Protein AF-A0A068YFU0-F1 (afdb_monomer_lite)

Structure (mmCIF, N/CA/C/O backbone):
data_AF-A0A068YFU0-F1
#
_entry.id   AF-A0A068YFU0-F1
#
loop_
_atom_site.group_PDB
_atom_site.id
_atom_site.type_symbol
_atom_site.label_atom_id
_atom_site.label_alt_id
_atom_site.label_comp_id
_atom_site.label_asym_id
_atom_site.label_entity_id
_atom_site.label_seq_id
_atom_site.pdbx_PDB_ins_code
_atom_site.Cartn_x
_atom_site.Cartn_y
_atom_site.Cartn_z
_atom_site.occupancy
_atom_site.B_iso_or_equiv
_atom_site.auth_seq_id
_atom_site.auth_comp_id
_atom_site.auth_asym_id
_atom_site.auth_atom_id
_atom_site.pdbx_PDB_model_num
ATOM 1 N N . MET A 1 1 ? 18.274 13.515 -3.847 1.00 55.22 1 MET A N 1
ATOM 2 C CA . MET A 1 1 ? 17.593 14.112 -2.683 1.00 55.22 1 MET A CA 1
ATOM 3 C C . MET A 1 1 ? 16.129 13.773 -2.865 1.00 55.22 1 MET A C 1
ATOM 5 O O . MET A 1 1 ? 15.555 14.251 -3.833 1.00 55.22 1 MET A O 1
ATOM 9 N N . TYR A 1 2 ? 15.603 12.830 -2.084 1.00 68.19 2 TYR A N 1
ATOM 10 C CA . TYR A 1 2 ? 14.200 12.426 -2.190 1.00 68.19 2 TYR A CA 1
ATOM 11 C C . TYR A 1 2 ? 13.342 13.456 -1.459 1.00 68.19 2 TYR A C 1
ATOM 13 O O . TYR A 1 2 ? 13.729 13.924 -0.389 1.00 68.19 2 TYR A O 1
ATOM 21 N N . ILE A 1 3 ? 12.237 13.851 -2.080 1.00 82.25 3 ILE A N 1
ATOM 22 C CA . ILE A 1 3 ? 11.224 14.708 -1.472 1.00 82.25 3 ILE A CA 1
ATOM 23 C C . ILE A 1 3 ? 10.145 13.773 -0.946 1.00 82.25 3 ILE A C 1
ATOM 25 O O . ILE A 1 3 ? 9.747 12.855 -1.657 1.00 82.25 3 ILE A O 1
ATOM 29 N N . TYR A 1 4 ? 9.706 14.008 0.284 1.00 79.88 4 TYR A N 1
ATOM 30 C CA . TYR A 1 4 ? 8.614 13.276 0.900 1.00 79.88 4 TYR A CA 1
ATOM 31 C C . TYR A 1 4 ? 7.396 14.194 0.972 1.00 79.88 4 TYR A C 1
ATOM 33 O O . TYR A 1 4 ? 7.535 15.345 1.381 1.00 79.88 4 TYR A O 1
ATOM 41 N N . TYR A 1 5 ? 6.211 13.725 0.597 1.00 83.31 5 TYR A N 1
ATOM 42 C CA . TYR A 1 5 ? 4.986 14.512 0.730 1.00 83.31 5 TYR A CA 1
ATOM 43 C C . TYR A 1 5 ? 3.940 13.755 1.563 1.00 83.31 5 TYR A C 1
ATOM 45 O O . TYR A 1 5 ? 3.845 12.534 1.487 1.00 83.31 5 TYR A O 1
ATOM 53 N N . CYS A 1 6 ? 3.153 14.475 2.366 1.00 82.19 6 CYS A N 1
ATOM 54 C CA . CYS A 1 6 ? 2.007 13.903 3.074 1.00 82.19 6 CYS A CA 1
ATOM 55 C C . CYS A 1 6 ? 0.748 13.986 2.201 1.00 82.19 6 CYS A C 1
ATOM 57 O O . CYS A 1 6 ? 0.346 15.085 1.837 1.00 82.19 6 CYS A O 1
ATOM 59 N N . TRP A 1 7 ? 0.086 12.872 1.884 1.00 74.81 7 TRP A N 1
ATOM 60 C CA . TRP A 1 7 ? -1.131 12.892 1.044 1.00 74.81 7 TRP A CA 1
ATOM 61 C C . TRP A 1 7 ? -2.381 13.392 1.766 1.00 74.81 7 TRP A C 1
ATOM 63 O O . TRP A 1 7 ? -3.319 13.841 1.119 1.00 74.81 7 TRP A O 1
ATOM 73 N N . GLU A 1 8 ? -2.379 13.377 3.098 1.00 77.19 8 GLU A N 1
ATOM 74 C CA . GLU A 1 8 ? -3.523 13.829 3.896 1.00 77.19 8 GLU A CA 1
ATOM 75 C C . GLU A 1 8 ? -3.609 15.364 3.934 1.00 77.19 8 GLU A C 1
ATOM 77 O O . GLU A 1 8 ? -4.681 15.952 3.794 1.00 77.19 8 GLU A O 1
ATOM 82 N N . CYS A 1 9 ? -2.467 16.044 4.083 1.00 85.50 9 CYS A N 1
ATOM 83 C CA . CYS A 1 9 ? -2.410 17.502 4.248 1.00 85.50 9 CYS A CA 1
ATOM 84 C C . CYS A 1 9 ? -1.516 18.229 3.230 1.00 85.50 9 CYS A C 1
ATOM 86 O O . CYS A 1 9 ? -1.420 19.455 3.267 1.00 85.50 9 CYS A O 1
ATOM 88 N N . HIS A 1 10 ? -0.895 17.498 2.303 1.00 85.31 10 HIS A N 1
ATOM 89 C CA . HIS A 1 10 ? -0.081 18.007 1.192 1.00 85.31 10 HIS A CA 1
ATOM 90 C C . HIS A 1 10 ? 1.179 18.792 1.605 1.00 85.31 10 HIS A C 1
ATOM 92 O O . HIS A 1 10 ? 1.756 19.518 0.794 1.00 85.31 10 HIS A O 1
ATOM 98 N N . PHE A 1 11 ? 1.644 18.631 2.849 1.00 87.69 11 PHE A N 1
ATOM 99 C CA . PHE A 1 11 ? 2.921 19.190 3.301 1.00 87.69 11 PHE A CA 1
ATOM 100 C C . PHE A 1 11 ? 4.120 18.414 2.744 1.00 87.69 11 PHE A C 1
ATOM 102 O O . PHE A 1 11 ? 4.057 17.202 2.535 1.00 87.69 11 PHE A O 1
ATOM 109 N N . ILE A 1 12 ? 5.222 19.135 2.518 1.00 88.06 12 ILE A N 1
ATOM 110 C CA . ILE A 1 12 ? 6.456 18.623 1.913 1.00 88.06 12 ILE A CA 1
ATOM 111 C C . ILE A 1 12 ? 7.571 18.562 2.961 1.00 88.06 12 ILE A C 1
ATOM 113 O O . ILE A 1 12 ? 7.772 19.510 3.720 1.00 88.06 12 ILE A O 1
ATOM 117 N N . TYR A 1 13 ? 8.336 17.476 2.932 1.00 89.50 13 TYR A N 1
ATOM 118 C CA . TYR A 1 13 ? 9.442 17.157 3.827 1.00 89.50 13 TYR A CA 1
ATOM 119 C C . TYR A 1 13 ? 10.674 16.720 3.024 1.00 89.50 13 TYR A C 1
ATOM 121 O O . TYR A 1 13 ? 10.572 16.197 1.912 1.00 89.50 13 TYR A O 1
ATOM 129 N N . PHE A 1 14 ? 11.867 16.938 3.581 1.00 88.12 14 PHE A N 1
ATOM 130 C CA . PHE A 1 14 ? 13.140 16.688 2.882 1.00 88.12 14 PHE A CA 1
ATOM 131 C C . PHE A 1 14 ? 13.897 15.459 3.393 1.00 88.12 14 PHE A C 1
ATOM 133 O O . PHE A 1 14 ? 14.925 15.084 2.826 1.00 88.12 14 PHE A O 1
ATOM 140 N N . ASN A 1 15 ? 13.404 14.825 4.453 1.00 86.81 15 ASN A N 1
ATOM 141 C CA . ASN A 1 15 ? 13.909 13.558 4.956 1.00 86.81 15 ASN A CA 1
ATOM 142 C C . ASN A 1 15 ? 12.748 12.693 5.477 1.00 86.81 15 ASN A C 1
ATOM 144 O O . ASN A 1 15 ? 11.629 13.170 5.665 1.00 86.81 15 ASN A O 1
ATOM 148 N N . GLN A 1 16 ? 13.038 11.404 5.645 1.00 84.38 16 GLN A N 1
ATOM 149 C CA . GLN A 1 16 ? 12.058 10.397 6.039 1.00 84.38 16 GLN A CA 1
ATOM 150 C C . GLN A 1 16 ? 11.610 10.559 7.498 1.00 84.38 16 GLN A C 1
ATOM 152 O O . GLN A 1 16 ? 10.449 10.305 7.806 1.00 84.38 16 GLN A O 1
ATOM 157 N N . ASP A 1 17 ? 12.507 10.978 8.391 1.00 88.12 17 ASP A N 1
ATOM 158 C CA . ASP A 1 17 ? 12.191 11.113 9.814 1.00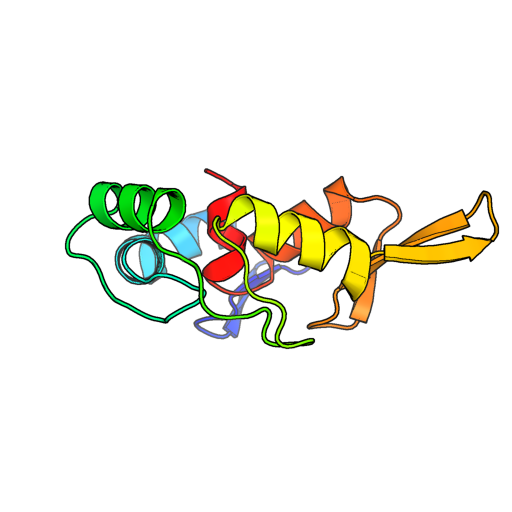 88.12 17 ASP A CA 1
ATOM 159 C C . ASP A 1 17 ? 11.149 12.218 10.044 1.00 88.12 17 ASP A C 1
ATOM 161 O O . ASP A 1 17 ? 10.167 11.988 10.748 1.00 88.12 17 ASP A O 1
ATOM 165 N N . ASP A 1 18 ? 11.280 13.357 9.357 1.00 89.44 18 ASP A N 1
ATOM 166 C CA . ASP A 1 18 ? 10.366 14.495 9.494 1.00 89.44 18 ASP A CA 1
ATOM 167 C C . ASP A 1 18 ? 8.928 14.146 9.070 1.00 89.44 18 ASP A C 1
ATOM 169 O O . ASP A 1 18 ? 7.971 14.498 9.763 1.00 89.44 18 ASP A O 1
ATOM 173 N N . ILE A 1 19 ? 8.747 13.444 7.941 1.00 85.69 19 ILE A N 1
ATOM 174 C CA . ILE A 1 19 ? 7.405 13.032 7.496 1.00 85.69 19 ILE A CA 1
ATOM 175 C C . ILE A 1 19 ? 6.808 11.976 8.435 1.00 85.69 19 ILE A C 1
ATOM 177 O O . ILE A 1 19 ? 5.606 12.003 8.700 1.00 85.69 19 ILE A O 1
ATOM 181 N N . LEU A 1 20 ? 7.632 11.074 8.982 1.00 83.69 20 LEU A N 1
ATOM 182 C CA . LEU A 1 20 ? 7.185 10.064 9.941 1.00 83.69 20 LEU A CA 1
ATOM 183 C C . LEU A 1 20 ? 6.767 10.682 11.277 1.00 83.69 20 LEU A C 1
ATOM 185 O O . LEU A 1 20 ? 5.789 10.221 11.867 1.00 83.69 20 LEU A O 1
ATOM 189 N N .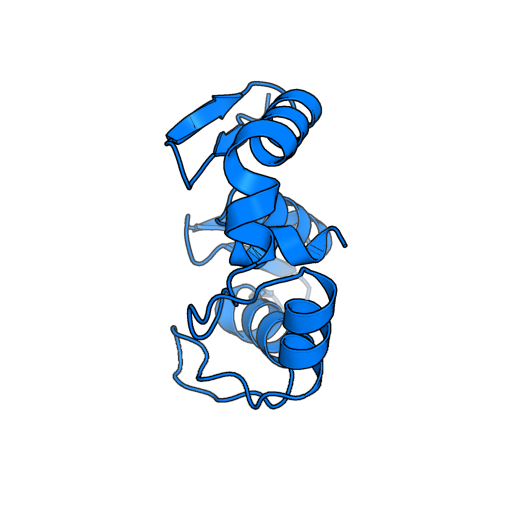 GLU A 1 21 ? 7.495 11.683 11.775 1.00 87.69 21 GLU A N 1
ATOM 190 C CA . GLU A 1 21 ? 7.107 12.441 12.969 1.00 87.69 21 GLU A CA 1
ATOM 191 C C . GLU A 1 21 ? 5.838 13.253 12.719 1.00 87.69 21 GLU A C 1
ATOM 193 O O . GLU A 1 21 ? 4.917 13.217 13.537 1.00 87.69 21 GLU A O 1
ATOM 198 N N . HIS A 1 22 ? 5.744 13.923 11.568 1.00 87.12 22 HIS A N 1
ATOM 199 C CA . HIS A 1 22 ? 4.543 14.649 11.177 1.00 87.12 22 HIS A CA 1
ATOM 200 C C . HIS A 1 22 ? 3.319 13.733 11.126 1.00 87.12 22 HIS A C 1
ATOM 202 O O . HIS A 1 22 ? 2.317 14.029 11.774 1.00 87.12 22 HIS A O 1
ATOM 208 N N . PHE A 1 23 ? 3.394 12.612 10.402 1.00 82.12 23 PHE A N 1
ATOM 209 C CA . PHE A 1 23 ? 2.270 11.687 10.292 1.00 82.12 23 PHE A CA 1
ATOM 210 C C . PHE A 1 23 ? 1.885 11.148 11.673 1.00 82.12 23 PHE A C 1
ATOM 212 O O . PHE A 1 23 ? 0.703 11.133 12.017 1.00 82.12 23 PHE A O 1
ATOM 219 N N . ARG A 1 24 ? 2.885 10.803 12.504 1.00 82.75 24 ARG A N 1
ATOM 220 C CA . ARG A 1 24 ? 2.675 10.363 13.890 1.00 82.75 24 ARG A CA 1
ATOM 221 C C . ARG A 1 24 ? 1.975 11.400 14.773 1.00 82.75 24 ARG A C 1
ATOM 223 O O . ARG A 1 24 ? 1.189 11.019 15.630 1.00 82.75 24 ARG A O 1
ATOM 230 N N . GLY A 1 25 ? 2.253 12.687 14.588 1.00 83.88 25 GLY A N 1
ATOM 231 C CA . GLY A 1 25 ? 1.670 13.754 15.406 1.00 83.88 25 GLY A CA 1
ATOM 232 C C . GLY A 1 25 ? 0.351 14.324 14.881 1.00 83.88 25 GLY A C 1
ATOM 233 O O . GLY A 1 25 ? -0.463 14.784 15.676 1.00 83.88 25 GLY A O 1
ATOM 234 N N . ALA A 1 26 ? 0.147 14.330 13.563 1.00 82.94 26 ALA A N 1
ATOM 235 C CA . ALA A 1 26 ? -0.959 15.044 12.919 1.00 82.94 26 ALA A CA 1
ATOM 236 C C . ALA A 1 26 ? -2.085 14.133 12.420 1.00 82.94 26 ALA A C 1
ATOM 238 O O . ALA A 1 26 ? -3.228 14.574 12.345 1.00 82.94 26 ALA A O 1
ATOM 239 N N . HIS A 1 27 ? -1.769 12.886 12.065 1.00 79.44 27 HIS A N 1
ATOM 240 C CA . HIS A 1 27 ? -2.696 11.997 11.357 1.00 79.44 27 HIS A CA 1
ATOM 241 C C . HIS A 1 27 ? -2.850 10.627 12.026 1.00 79.44 27 HIS A C 1
ATOM 243 O O . HIS A 1 27 ? -3.876 9.981 11.865 1.00 79.44 27 HIS A O 1
ATOM 249 N N . TYR A 1 28 ? -1.875 10.196 12.826 1.00 74.19 28 TYR A N 1
ATOM 250 C CA . TYR A 1 28 ? -1.779 8.860 13.424 1.00 74.19 28 TYR A CA 1
ATOM 251 C C . TYR A 1 28 ? -3.053 8.357 14.093 1.00 74.19 28 TYR A C 1
ATOM 253 O O . TYR A 1 28 ? -3.531 7.279 13.753 1.00 74.19 28 TYR A O 1
ATOM 261 N N . ASP A 1 29 ? -3.625 9.130 15.016 1.00 71.31 29 ASP A N 1
ATOM 262 C CA . ASP A 1 29 ? -4.777 8.676 15.799 1.00 71.31 29 ASP A CA 1
ATOM 263 C C . ASP A 1 29 ? -6.065 8.597 14.970 1.00 71.31 29 ASP A C 1
ATOM 265 O O . ASP A 1 29 ? -6.940 7.780 15.259 1.00 71.31 29 ASP A O 1
ATOM 269 N N . GLU A 1 30 ? -6.214 9.440 13.949 1.00 67.50 30 GLU A N 1
ATOM 270 C CA . GLU A 1 30 ? -7.385 9.431 13.066 1.00 67.50 30 GLU A CA 1
ATOM 271 C C . GLU A 1 30 ? -7.228 8.376 11.962 1.00 67.50 30 GLU A C 1
ATOM 273 O O . GLU A 1 30 ? -8.131 7.570 11.744 1.00 67.50 30 GLU A O 1
ATOM 278 N N . CYS A 1 31 ? -6.050 8.294 11.343 1.00 67.94 31 CYS A N 1
ATOM 279 C CA . CYS A 1 31 ? -5.739 7.369 10.257 1.00 67.94 31 CYS A CA 1
ATOM 280 C C . CYS A 1 31 ? -5.608 5.907 10.711 1.00 67.94 31 CYS A C 1
ATOM 282 O O . CYS A 1 31 ? -6.003 5.014 9.970 1.00 67.94 31 CYS A O 1
ATOM 284 N N . LEU A 1 32 ? -5.104 5.629 11.921 1.00 69.44 32 LEU A N 1
ATOM 285 C CA . LEU A 1 32 ? -4.989 4.256 12.449 1.00 69.44 32 LEU A CA 1
ATOM 286 C C . LEU A 1 32 ? -6.265 3.727 13.100 1.00 69.44 32 LEU A C 1
ATOM 288 O O . LEU A 1 32 ? -6.282 2.623 13.646 1.00 69.44 32 LEU A O 1
ATOM 292 N N . ARG A 1 33 ? -7.335 4.513 13.064 1.00 78.31 33 ARG A N 1
ATOM 293 C CA . ARG A 1 33 ? -8.663 4.082 13.482 1.00 78.31 33 ARG A CA 1
ATOM 294 C C . ARG A 1 33 ? -9.610 3.927 12.308 1.00 78.31 33 ARG A C 1
ATOM 296 O O . ARG A 1 33 ? -10.733 3.515 12.528 1.00 78.31 33 ARG A O 1
ATOM 303 N N . ILE A 1 34 ? -9.189 4.199 11.077 1.00 76.88 34 ILE A N 1
ATOM 304 C CA . ILE A 1 34 ? -10.034 4.044 9.893 1.00 76.88 34 ILE A CA 1
ATOM 305 C C . ILE A 1 34 ? -9.519 2.867 9.069 1.00 76.88 34 ILE A C 1
ATOM 307 O O . ILE A 1 34 ? -8.332 2.779 8.761 1.00 76.88 34 ILE A O 1
ATOM 311 N N . CYS A 1 35 ? -10.408 1.947 8.695 1.00 74.50 35 CYS A N 1
ATOM 312 C CA . CYS A 1 35 ? -10.071 0.912 7.736 1.00 74.50 35 CYS A CA 1
ATOM 313 C C . CYS A 1 35 ? -9.835 1.565 6.377 1.00 74.50 35 CYS A C 1
ATOM 315 O O . CYS A 1 35 ? -10.752 2.158 5.817 1.00 74.50 35 CYS A O 1
ATOM 317 N N . PRO A 1 36 ? -8.644 1.430 5.787 1.00 67.62 36 PRO A N 1
ATOM 318 C CA . PRO A 1 36 ? -8.346 2.117 4.540 1.00 67.62 36 PRO A CA 1
ATOM 319 C C . PRO A 1 36 ? -9.053 1.528 3.316 1.00 67.62 36 PRO A C 1
ATOM 321 O O . PRO A 1 36 ? -8.982 2.101 2.233 1.00 67.62 36 PRO A O 1
ATOM 324 N N . VAL A 1 37 ? -9.700 0.371 3.478 1.00 68.88 37 VAL A N 1
ATOM 325 C CA . VAL A 1 37 ? -10.401 -0.321 2.396 1.00 68.88 37 VAL A CA 1
ATOM 326 C C . VAL A 1 37 ? -11.887 0.034 2.385 1.00 68.88 37 VAL A C 1
ATOM 328 O O . VAL A 1 37 ? -12.406 0.449 1.354 1.00 68.88 37 VAL A O 1
ATOM 331 N N . CYS A 1 38 ? -12.579 -0.096 3.520 1.00 72.62 38 CYS A N 1
ATOM 332 C CA . CYS A 1 38 ? -14.014 0.203 3.621 1.00 72.62 38 CYS A CA 1
ATOM 333 C C . CYS A 1 38 ? -14.329 1.571 4.250 1.00 72.62 38 CYS A C 1
ATOM 335 O O . CYS A 1 38 ? -15.498 1.942 4.322 1.00 72.62 38 CYS A O 1
ATOM 337 N N . LEU A 1 39 ? -13.310 2.312 4.699 1.00 74.06 39 LEU A N 1
ATOM 338 C CA . LEU A 1 39 ? -13.412 3.611 5.382 1.00 74.06 39 LEU A CA 1
ATOM 339 C C . LEU A 1 39 ? -14.187 3.579 6.711 1.00 74.06 39 LEU A C 1
ATOM 341 O O . LEU A 1 39 ? -14.572 4.623 7.233 1.00 74.06 39 LEU A O 1
ATOM 345 N N . GLU A 1 40 ? -14.400 2.393 7.283 1.00 78.44 40 GLU A N 1
ATOM 346 C CA . GLU A 1 40 ? -15.041 2.232 8.589 1.00 78.44 40 GLU A CA 1
ATOM 347 C C . GLU A 1 40 ? -14.112 2.709 9.712 1.00 78.44 40 GLU A C 1
ATOM 349 O O . GLU A 1 40 ? -12.934 2.356 9.731 1.00 78.44 40 GLU A O 1
ATOM 354 N N . GLN A 1 41 ? -14.633 3.513 10.642 1.00 83.38 41 GLN A N 1
ATOM 355 C CA . GLN A 1 41 ? -13.888 4.026 11.791 1.00 83.38 41 GLN A CA 1
ATOM 356 C C . GLN A 1 41 ? -14.110 3.144 13.030 1.00 83.38 41 GLN A C 1
ATOM 358 O O . GLN A 1 41 ? -15.231 2.737 13.316 1.00 83.38 41 GLN A O 1
ATOM 363 N N . PHE A 1 42 ? -13.041 2.897 13.779 1.00 83.44 42 PHE A N 1
ATOM 364 C CA . PHE A 1 42 ? -12.970 2.072 14.979 1.00 83.44 42 PHE A CA 1
ATOM 365 C C . PHE A 1 42 ? -12.568 2.921 16.182 1.00 83.44 42 PHE A C 1
ATOM 367 O O . PHE A 1 42 ? -11.884 3.935 16.041 1.00 83.44 42 PHE A O 1
ATOM 374 N N . ASP A 1 43 ? -12.937 2.497 17.388 1.00 83.56 43 ASP A N 1
ATOM 375 C CA . ASP A 1 43 ? -12.623 3.259 18.597 1.00 83.56 43 ASP A CA 1
ATOM 376 C C . ASP A 1 43 ? -11.168 3.048 19.040 1.00 83.56 43 ASP A C 1
ATOM 378 O O . ASP A 1 43 ? -10.590 3.899 19.723 1.00 83.56 43 ASP A O 1
ATOM 382 N N . SER A 1 44 ? -10.534 1.955 18.595 1.00 83.31 44 SER A N 1
ATOM 383 C CA . SER A 1 44 ? -9.134 1.644 18.891 1.00 83.31 44 SER A CA 1
ATOM 384 C C . SER A 1 44 ? -8.371 0.999 17.726 1.00 83.31 44 SER A C 1
ATOM 386 O O . SER A 1 44 ? -8.940 0.333 16.862 1.00 83.31 44 SER A O 1
ATOM 388 N N . ILE A 1 45 ? -7.037 1.120 17.762 1.00 77.50 45 ILE A N 1
ATOM 389 C CA . ILE A 1 45 ? -6.127 0.440 16.819 1.00 77.50 45 ILE A CA 1
ATOM 390 C C . ILE A 1 45 ? -6.302 -1.087 16.897 1.00 77.50 45 ILE A C 1
ATOM 392 O O . ILE A 1 45 ? -6.255 -1.776 15.883 1.00 77.50 45 ILE A O 1
ATOM 396 N N . GLY A 1 46 ? -6.531 -1.637 18.096 1.00 81.75 46 GLY A N 1
ATOM 397 C CA . GLY A 1 46 ? -6.733 -3.077 18.282 1.00 81.75 46 GLY A CA 1
ATOM 398 C C . GLY A 1 46 ? -7.985 -3.602 17.576 1.00 81.75 46 GLY A C 1
ATOM 399 O O . GLY A 1 46 ? -7.951 -4.685 16.991 1.00 81.75 46 GLY A O 1
ATOM 400 N N . GLU A 1 47 ? -9.066 -2.822 17.584 1.00 83.62 47 GLU A N 1
ATOM 401 C CA . GLU A 1 47 ? -10.297 -3.137 16.854 1.00 83.62 47 GLU A CA 1
ATOM 402 C C . GLU A 1 47 ? -10.099 -3.051 15.344 1.00 83.62 47 GLU A C 1
ATOM 404 O O . GLU A 1 47 ? -10.520 -3.968 14.640 1.00 83.62 47 GLU A O 1
ATOM 409 N N . LEU A 1 48 ? -9.383 -2.033 14.850 1.00 79.94 48 LEU A N 1
ATOM 410 C CA . LEU A 1 48 ? -9.024 -1.958 13.435 1.00 79.94 48 LEU A CA 1
ATOM 411 C C . LEU A 1 48 ? -8.176 -3.165 13.007 1.00 79.94 48 LEU A C 1
ATOM 413 O O . LEU A 1 48 ? -8.459 -3.773 11.981 1.00 79.94 48 LEU A O 1
ATOM 417 N N . LEU A 1 49 ? -7.157 -3.552 13.780 1.00 75.75 49 LEU A N 1
ATOM 418 C CA . LEU A 1 49 ? -6.314 -4.711 13.458 1.00 75.75 49 LEU A CA 1
ATOM 419 C C . LEU A 1 49 ? -7.120 -6.020 13.455 1.00 75.75 49 LEU A C 1
ATOM 421 O O . LEU A 1 49 ? -6.913 -6.887 12.601 1.00 75.75 49 LEU A O 1
ATOM 425 N N . LEU A 1 50 ? -8.066 -6.171 14.387 1.00 80.69 50 LEU A N 1
ATOM 426 C CA . LEU A 1 50 ? -8.979 -7.312 14.408 1.00 80.69 50 LEU A CA 1
ATOM 427 C C . LEU A 1 50 ? -9.909 -7.302 13.191 1.00 80.69 50 LEU A C 1
ATOM 429 O O . LEU A 1 50 ? -10.064 -8.340 12.544 1.00 80.69 50 LEU A O 1
ATOM 433 N N . HIS A 1 51 ? -10.482 -6.148 12.849 1.00 80.38 51 HIS A N 1
ATOM 434 C CA . HIS A 1 51 ? -11.265 -5.954 11.633 1.00 80.38 51 HIS A CA 1
ATOM 435 C C . HIS A 1 51 ? -10.430 -6.307 10.397 1.00 80.38 51 HIS A C 1
ATOM 437 O O . HIS A 1 51 ? -10.849 -7.126 9.588 1.00 80.38 51 HIS A O 1
ATOM 443 N N . GLN A 1 52 ? -9.192 -5.820 10.289 1.00 72.06 52 GLN A N 1
ATOM 444 C CA . GLN A 1 52 ? -8.300 -6.132 9.173 1.00 72.06 52 GLN A CA 1
ATOM 445 C C . GLN A 1 52 ? -8.023 -7.634 9.020 1.00 72.06 52 GLN A C 1
ATOM 447 O O . GLN A 1 52 ? -7.846 -8.126 7.902 1.00 72.06 52 GLN A O 1
ATOM 452 N N . LYS A 1 53 ? -8.027 -8.368 10.135 1.00 71.62 53 LYS A N 1
ATOM 453 C CA . LYS A 1 53 ? -7.814 -9.816 10.185 1.00 71.62 53 LYS A CA 1
ATOM 454 C C . LYS A 1 53 ? -9.076 -10.647 9.935 1.00 71.62 53 LYS A C 1
ATOM 456 O O . LYS A 1 53 ? -8.948 -11.813 9.570 1.00 71.62 53 LYS A O 1
ATOM 461 N N . THR A 1 54 ? -10.268 -10.110 10.189 1.00 69.94 54 THR A N 1
ATOM 462 C CA . THR A 1 54 ? -11.514 -10.902 10.244 1.00 69.94 54 THR A CA 1
ATOM 463 C C . THR A 1 54 ? -12.597 -10.443 9.277 1.00 69.94 54 THR A C 1
ATOM 465 O O . THR A 1 54 ? -13.415 -11.264 8.864 1.00 69.94 54 THR A O 1
ATOM 468 N N . ALA A 1 55 ? -12.609 -9.166 8.902 1.00 65.31 55 ALA A N 1
ATOM 469 C CA . ALA A 1 55 ? -13.547 -8.626 7.939 1.00 65.31 55 ALA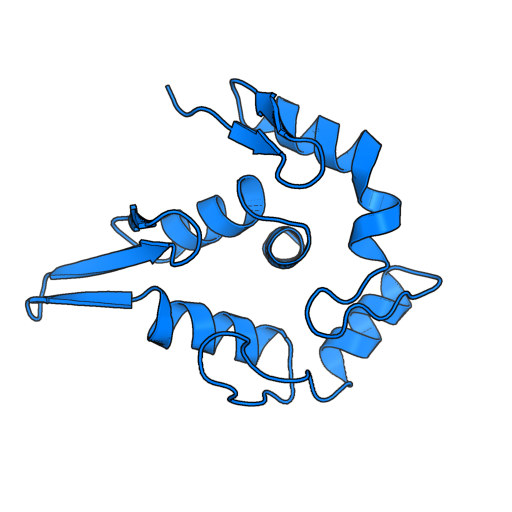 A CA 1
ATOM 470 C C . ALA A 1 55 ? -13.130 -9.020 6.521 1.00 65.31 55 ALA A C 1
ATOM 472 O O . ALA A 1 55 ? -11.968 -8.887 6.136 1.00 65.31 55 ALA A O 1
ATOM 473 N N . ALA A 1 56 ? -14.102 -9.480 5.735 1.00 60.44 56 ALA A N 1
ATOM 474 C CA . ALA A 1 56 ? -13.944 -9.587 4.296 1.00 60.44 56 ALA A CA 1
ATOM 475 C C . ALA A 1 56 ? -13.803 -8.167 3.734 1.00 60.44 56 ALA A C 1
ATOM 477 O O . ALA A 1 56 ? -14.765 -7.398 3.727 1.00 60.44 56 ALA A O 1
ATOM 478 N N . HIS A 1 57 ? -12.592 -7.811 3.313 1.00 64.75 57 HIS A N 1
ATOM 479 C CA . HIS A 1 57 ? -12.294 -6.486 2.789 1.00 64.75 57 HIS A CA 1
ATOM 480 C C . HIS A 1 57 ? -12.952 -6.305 1.427 1.00 64.75 57 HIS A C 1
ATOM 482 O O . HIS A 1 57 ? -12.816 -7.129 0.515 1.00 64.75 57 HIS A O 1
ATOM 488 N N . SER A 1 58 ? -13.689 -5.208 1.305 1.00 61.25 58 SER A N 1
ATOM 489 C CA . SER A 1 58 ? -14.366 -4.792 0.087 1.00 61.25 58 SER A CA 1
ATOM 490 C C . SER A 1 58 ? -13.347 -4.385 -0.975 1.00 61.25 58 SER A C 1
ATOM 492 O O . SER A 1 58 ? -12.793 -3.307 -0.870 1.00 61.25 58 SER A O 1
ATOM 494 N N . GLY A 1 59 ? -13.144 -5.246 -1.977 1.00 65.75 59 GLY A N 1
ATOM 495 C CA . GLY A 1 59 ? -12.698 -4.923 -3.341 1.00 65.75 59 GLY A CA 1
ATOM 496 C C . GLY A 1 59 ? -11.397 -4.123 -3.520 1.00 65.75 59 GLY A C 1
ATOM 497 O O . GLY A 1 59 ? -11.279 -2.987 -3.086 1.00 65.75 59 GLY A O 1
ATOM 498 N N . CYS A 1 60 ? -10.452 -4.630 -4.309 1.00 75.00 60 CYS A N 1
ATOM 499 C CA . CYS A 1 60 ? -9.432 -3.777 -4.903 1.00 75.00 60 CYS A CA 1
ATOM 500 C C . CYS A 1 60 ? -10.114 -2.702 -5.758 1.00 75.00 60 CYS A C 1
ATOM 502 O O . CYS A 1 60 ? -10.832 -3.020 -6.705 1.00 75.00 60 CYS A O 1
ATOM 504 N N . ASN A 1 61 ? -9.860 -1.428 -5.469 1.00 73.50 61 ASN A N 1
ATOM 505 C CA . ASN A 1 61 ? -10.494 -0.312 -6.180 1.00 73.50 61 ASN A CA 1
ATOM 506 C C . ASN A 1 61 ? -10.101 -0.217 -7.668 1.00 73.50 61 ASN A C 1
ATOM 508 O O . ASN A 1 61 ? -10.752 0.499 -8.425 1.00 73.50 61 ASN A O 1
ATOM 512 N N . LEU A 1 62 ? -9.053 -0.932 -8.097 1.00 78.75 62 LEU A N 1
ATOM 513 C CA . LEU A 1 62 ? -8.583 -0.945 -9.485 1.00 78.75 62 LEU A CA 1
ATOM 514 C C . LEU A 1 62 ? -9.228 -2.051 -10.333 1.00 78.75 62 LEU A C 1
ATOM 516 O O . LEU A 1 62 ? -9.484 -1.833 -11.515 1.00 78.75 62 LEU A O 1
ATOM 520 N N . CYS A 1 63 ? -9.489 -3.229 -9.759 1.00 83.75 63 CYS A N 1
ATOM 521 C CA . CYS A 1 63 ? -9.974 -4.399 -10.507 1.00 83.75 63 CYS A CA 1
ATOM 522 C C . CYS A 1 63 ? -11.261 -5.029 -9.947 1.00 83.75 63 CYS A C 1
ATOM 524 O O . CYS A 1 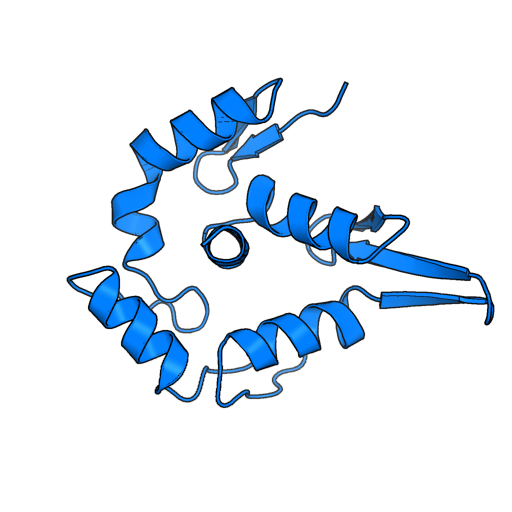63 ? -11.839 -5.911 -10.577 1.00 83.75 63 CYS A O 1
ATOM 526 N N . GLY A 1 64 ? -11.725 -4.580 -8.782 1.00 78.56 64 GLY A N 1
ATOM 527 C CA . GLY A 1 64 ? -12.930 -5.068 -8.114 1.00 78.56 64 GLY A CA 1
ATOM 528 C C . GLY A 1 64 ? -12.782 -6.421 -7.411 1.00 78.56 64 GLY A C 1
ATOM 529 O O . GLY A 1 64 ? -13.755 -6.885 -6.818 1.00 78.56 64 GLY A O 1
ATOM 530 N N . GLU A 1 65 ? -11.606 -7.062 -7.442 1.00 82.75 65 GLU A N 1
ATOM 531 C CA . GLU A 1 65 ? -11.393 -8.342 -6.755 1.00 82.75 65 GLU A CA 1
ATOM 532 C C . GLU A 1 65 ? -11.488 -8.188 -5.236 1.00 82.75 65 GLU A C 1
ATOM 534 O O . GLU A 1 65 ? -10.899 -7.289 -4.649 1.00 82.75 65 GLU A O 1
ATOM 539 N N . THR A 1 66 ? -12.223 -9.077 -4.576 1.00 82.19 66 THR A N 1
ATOM 540 C CA . THR A 1 66 ? -12.426 -9.034 -3.122 1.00 82.19 66 THR A CA 1
ATOM 541 C C . THR A 1 66 ? -11.463 -9.964 -2.404 1.00 82.19 66 THR A C 1
ATOM 543 O O . THR A 1 66 ? -11.273 -11.103 -2.837 1.00 82.19 66 THR A O 1
ATOM 546 N N . PHE A 1 67 ? -10.941 -9.532 -1.256 1.00 80.31 67 PHE A N 1
ATOM 547 C CA . PHE A 1 67 ? -9.966 -10.308 -0.496 1.00 80.31 67 PHE A CA 1
ATOM 548 C C . PHE A 1 67 ? -10.448 -10.565 0.930 1.00 80.31 67 PHE A C 1
ATOM 550 O O . PHE A 1 67 ? -10.975 -9.663 1.579 1.00 80.31 67 PHE A O 1
ATOM 557 N N . PRO A 1 68 ? -10.231 -11.779 1.462 1.00 73.62 68 PRO A N 1
ATOM 558 C CA . PRO A 1 68 ? -10.624 -12.101 2.830 1.00 73.62 68 PRO A CA 1
ATOM 559 C C . PRO A 1 68 ? -9.778 -11.372 3.883 1.00 73.62 68 PRO A C 1
ATOM 561 O O . PRO A 1 68 ? -10.215 -11.254 5.019 1.00 73.62 68 PRO A O 1
ATOM 564 N N . TYR A 1 69 ? -8.580 -10.894 3.521 1.00 75.19 69 TYR A N 1
ATOM 565 C CA . TYR A 1 69 ? -7.632 -10.254 4.435 1.00 75.19 69 TYR A CA 1
ATOM 566 C C . TYR A 1 69 ? -6.938 -9.063 3.770 1.00 75.19 69 TYR A C 1
ATOM 568 O O . TYR A 1 69 ? -6.643 -9.107 2.572 1.00 75.19 69 TYR A O 1
ATOM 576 N N . PHE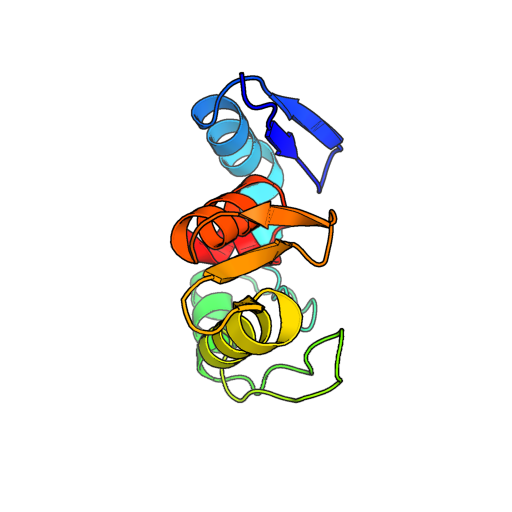 A 1 70 ? -6.592 -8.041 4.562 1.00 76.38 70 PHE A N 1
ATOM 577 C CA . PHE A 1 70 ? -5.848 -6.871 4.079 1.00 76.38 70 PHE A CA 1
ATOM 578 C C . PHE A 1 70 ? -4.489 -7.254 3.473 1.00 76.38 70 PHE A C 1
ATOM 580 O O . PHE A 1 70 ? -4.116 -6.769 2.408 1.00 76.38 70 PHE A O 1
ATOM 587 N N . SER A 1 71 ? -3.778 -8.202 4.089 1.00 78.56 71 SER A N 1
ATOM 588 C CA . SER A 1 71 ? -2.504 -8.710 3.566 1.00 78.56 71 SER A CA 1
ATOM 589 C C . SER A 1 71 ? -2.643 -9.354 2.183 1.00 78.56 71 SER A C 1
ATOM 591 O O . SER A 1 71 ? -1.767 -9.186 1.336 1.00 78.56 71 SER A O 1
ATOM 593 N N . SER A 1 72 ? -3.753 -10.053 1.922 1.00 84.94 72 SER A N 1
ATOM 594 C CA . SER A 1 72 ? -4.048 -10.627 0.606 1.00 84.94 72 SER A CA 1
ATOM 595 C C . SER A 1 72 ? -4.366 -9.547 -0.429 1.00 84.94 72 SER A C 1
ATOM 597 O O . SER A 1 72 ? -3.900 -9.654 -1.559 1.00 84.94 72 SER A O 1
ATOM 599 N N . HIS A 1 73 ? -5.081 -8.488 -0.040 1.00 83.88 73 HIS A N 1
ATOM 600 C CA . HIS A 1 73 ? -5.317 -7.326 -0.902 1.00 83.88 73 HIS A CA 1
ATOM 601 C C . HIS A 1 73 ? -4.009 -6.610 -1.273 1.00 83.88 73 HIS A C 1
ATOM 603 O O . HIS A 1 73 ? -3.764 -6.351 -2.448 1.00 83.88 73 HIS A O 1
ATOM 609 N N . VAL A 1 74 ? -3.129 -6.352 -0.298 1.00 84.38 74 VAL A N 1
ATOM 610 C CA . VAL A 1 74 ? -1.812 -5.733 -0.537 1.00 84.38 74 VAL A CA 1
ATOM 611 C C . VAL A 1 74 ? -0.958 -6.598 -1.463 1.00 84.38 74 VAL A C 1
ATOM 613 O O . VAL A 1 74 ? -0.359 -6.084 -2.405 1.00 84.38 74 VAL A O 1
ATOM 616 N N . ALA A 1 75 ? -0.906 -7.912 -1.222 1.00 88.31 75 ALA A N 1
ATOM 617 C CA . ALA A 1 75 ? -0.153 -8.830 -2.070 1.00 88.31 75 ALA A CA 1
ATOM 618 C C . ALA A 1 75 ? -0.671 -8.819 -3.516 1.00 88.31 75 ALA A C 1
ATOM 620 O O . ALA A 1 75 ? 0.129 -8.732 -4.446 1.00 88.31 75 ALA A O 1
ATOM 621 N N . HIS A 1 76 ? -1.996 -8.843 -3.696 1.00 90.31 76 HIS A N 1
ATOM 622 C CA . HIS A 1 76 ? -2.621 -8.696 -5.006 1.00 90.31 76 HIS A CA 1
ATOM 623 C C . HIS A 1 76 ? -2.246 -7.363 -5.660 1.00 90.31 76 HIS A C 1
ATOM 625 O O . HIS A 1 76 ? -1.789 -7.355 -6.797 1.00 90.31 76 HIS A O 1
ATOM 631 N N . TYR A 1 77 ? -2.380 -6.242 -4.948 1.00 89.25 77 TYR A N 1
ATOM 632 C CA . TYR A 1 77 ? -2.069 -4.925 -5.500 1.00 89.25 77 TYR A CA 1
ATOM 633 C C . TYR A 1 77 ? -0.616 -4.845 -5.987 1.00 89.25 77 TYR A C 1
ATOM 635 O O . TYR A 1 77 ? -0.349 -4.415 -7.110 1.00 89.25 77 TYR A O 1
ATOM 643 N N . LEU A 1 78 ? 0.329 -5.329 -5.180 1.00 90.88 78 LEU A N 1
ATOM 644 C CA . LEU A 1 78 ? 1.748 -5.292 -5.524 1.00 90.88 78 LEU A CA 1
ATOM 645 C C . LEU A 1 78 ? 2.097 -6.195 -6.718 1.00 90.88 78 LEU A C 1
ATOM 647 O O . LEU A 1 78 ? 2.930 -5.811 -7.539 1.00 90.88 78 LEU A O 1
ATOM 651 N N . ASP A 1 79 ? 1.479 -7.373 -6.833 1.00 91.75 79 ASP A N 1
ATOM 652 C CA . ASP A 1 79 ? 1.775 -8.317 -7.920 1.00 91.75 79 ASP A CA 1
ATOM 653 C C . ASP A 1 79 ? 1.013 -8.008 -9.216 1.00 91.75 79 ASP A C 1
ATOM 655 O O . ASP A 1 79 ? 1.561 -8.187 -10.299 1.00 91.75 79 ASP A O 1
ATOM 659 N N . VAL A 1 80 ? -0.223 -7.515 -9.131 1.00 92.00 80 VAL A N 1
ATOM 660 C CA . VAL A 1 80 ? -1.094 -7.305 -10.300 1.00 92.00 80 VAL A CA 1
ATOM 661 C C . VAL A 1 80 ? -1.026 -5.873 -10.819 1.00 92.00 80 VAL A C 1
ATOM 663 O O . VAL A 1 80 ? -1.052 -5.658 -12.031 1.00 92.00 80 VAL A O 1
ATOM 666 N N . HIS A 1 81 ? -0.933 -4.887 -9.926 1.00 91.44 81 HIS A N 1
ATOM 667 C CA . HIS A 1 81 ? -0.991 -3.472 -10.301 1.00 91.44 81 HIS A CA 1
ATOM 668 C C . HIS A 1 81 ? 0.371 -2.794 -10.285 1.00 91.44 81 HIS A C 1
ATOM 670 O O . HIS A 1 81 ? 0.605 -1.909 -11.108 1.00 91.44 81 HIS A O 1
ATOM 676 N N . CYS A 1 82 ? 1.284 -3.225 -9.410 1.00 92.38 82 CYS A N 1
ATOM 677 C CA . CYS A 1 82 ? 2.620 -2.642 -9.373 1.00 92.38 82 CYS A CA 1
ATOM 678 C C . CYS A 1 82 ? 3.653 -3.395 -10.196 1.00 92.38 82 CYS A C 1
ATOM 680 O O . CYS A 1 82 ? 4.598 -2.777 -10.673 1.00 92.38 82 CYS A O 1
ATOM 682 N N . ARG A 1 83 ? 3.548 -4.711 -10.364 1.00 93.75 83 ARG A N 1
ATOM 683 C CA . ARG A 1 83 ? 4.603 -5.476 -11.031 1.00 93.75 83 ARG A CA 1
ATOM 684 C C . ARG A 1 83 ? 4.583 -5.250 -12.542 1.00 93.75 83 ARG A C 1
ATOM 686 O O . ARG A 1 83 ? 3.611 -5.543 -13.227 1.00 93.75 83 ARG A O 1
ATOM 693 N N . VAL A 1 84 ? 5.713 -4.804 -13.080 1.00 92.06 84 VAL A N 1
ATOM 694 C CA . VAL A 1 84 ? 5.913 -4.568 -14.512 1.00 92.06 84 VAL A CA 1
ATOM 695 C C . VAL A 1 84 ? 7.007 -5.498 -15.017 1.00 92.06 84 VAL A C 1
ATOM 697 O O . VAL A 1 84 ? 8.166 -5.398 -14.616 1.00 92.06 84 VAL A O 1
ATOM 700 N N . ILE A 1 85 ? 6.654 -6.408 -15.923 1.00 88.62 85 ILE A N 1
ATOM 701 C CA . ILE A 1 85 ? 7.611 -7.311 -16.571 1.00 88.62 85 ILE A CA 1
ATOM 702 C C . ILE A 1 85 ? 7.933 -6.739 -17.949 1.00 88.62 85 ILE A C 1
ATOM 704 O O . ILE A 1 85 ? 7.123 -6.833 -18.869 1.00 88.62 85 ILE A O 1
ATOM 708 N N . ARG A 1 86 ? 9.117 -6.136 -18.102 1.00 87.12 86 ARG A N 1
ATOM 709 C CA . ARG A 1 86 ? 9.587 -5.640 -19.408 1.00 87.12 86 ARG A CA 1
ATOM 710 C C . ARG A 1 86 ? 10.282 -6.741 -20.204 1.00 87.12 86 ARG A C 1
ATOM 712 O O . ARG A 1 86 ? 10.139 -6.815 -21.423 1.00 87.12 86 ARG A O 1
ATOM 719 N N . ARG A 1 87 ? 11.041 -7.591 -19.508 1.00 88.44 87 ARG A N 1
ATOM 720 C CA . ARG A 1 87 ? 11.720 -8.787 -20.032 1.00 88.44 87 ARG A CA 1
ATOM 721 C C . ARG A 1 87 ? 11.702 -9.891 -18.967 1.00 88.44 87 ARG A C 1
ATOM 723 O O . ARG A 1 87 ? 11.480 -9.574 -17.799 1.00 88.44 87 ARG A O 1
ATOM 730 N N . PRO A 1 88 ? 11.961 -11.163 -19.321 1.00 86.44 88 PRO A N 1
ATOM 731 C CA . PRO A 1 88 ? 11.980 -12.266 -18.352 1.00 86.44 88 PRO A CA 1
ATOM 732 C C . PRO A 1 88 ? 12.939 -12.057 -17.165 1.00 86.44 88 PRO A C 1
ATOM 734 O O . PRO A 1 88 ? 12.668 -12.531 -16.068 1.00 86.44 88 PRO A O 1
ATOM 737 N N . ASP A 1 89 ? 14.037 -11.335 -17.383 1.00 89.38 89 ASP A N 1
ATOM 738 C CA . ASP A 1 89 ? 15.071 -10.965 -16.410 1.00 89.38 89 ASP A CA 1
ATOM 739 C C . ASP A 1 89 ? 14.955 -9.509 -15.912 1.00 89.38 89 ASP A C 1
ATOM 741 O O . ASP A 1 89 ? 15.740 -9.071 -15.071 1.00 89.38 89 ASP A O 1
ATOM 745 N N . ASP A 1 90 ? 13.967 -8.758 -16.407 1.00 90.31 90 ASP A N 1
ATOM 746 C CA . ASP A 1 90 ? 13.753 -7.341 -16.110 1.00 90.31 90 ASP A CA 1
ATOM 747 C C . ASP A 1 90 ? 12.354 -7.119 -15.532 1.00 90.31 90 ASP A C 1
ATOM 749 O O . ASP A 1 90 ? 11.419 -6.663 -16.204 1.00 90.31 90 ASP A O 1
ATOM 753 N N . ILE A 1 91 ? 12.224 -7.500 -14.260 1.00 91.81 91 ILE A N 1
ATOM 754 C CA . ILE A 1 91 ? 11.058 -7.197 -13.437 1.00 91.81 91 ILE A CA 1
ATOM 755 C C . ILE A 1 91 ? 11.321 -5.866 -12.733 1.00 91.81 91 ILE A C 1
ATOM 757 O O . ILE A 1 91 ? 12.336 -5.674 -12.057 1.00 91.81 91 ILE A O 1
ATOM 761 N N . ARG A 1 92 ? 10.383 -4.945 -12.910 1.00 94.19 92 ARG A N 1
ATOM 762 C CA . ARG A 1 92 ? 10.316 -3.640 -12.262 1.00 94.19 92 ARG A CA 1
ATOM 763 C C . ARG A 1 92 ? 8.989 -3.524 -11.532 1.00 94.19 92 ARG A C 1
ATOM 765 O O . ARG A 1 92 ? 8.111 -4.374 -11.672 1.00 94.19 92 ARG A O 1
ATOM 772 N N . TYR A 1 93 ? 8.858 -2.469 -10.751 1.00 94.50 93 TYR A N 1
ATOM 773 C CA . TYR A 1 93 ? 7.625 -2.133 -10.066 1.00 94.50 93 TYR A CA 1
ATOM 774 C C . TYR A 1 93 ? 7.252 -0.695 -10.405 1.00 94.50 93 TYR A C 1
ATOM 776 O O . TYR A 1 93 ? 8.135 0.141 -10.532 1.00 94.50 93 TYR A O 1
ATOM 784 N N . MET A 1 94 ? 5.975 -0.404 -10.579 1.00 94.25 94 MET A N 1
ATOM 785 C CA . MET A 1 94 ? 5.456 0.929 -10.851 1.00 94.25 94 MET A CA 1
ATOM 786 C C . MET A 1 94 ? 4.351 1.228 -9.844 1.00 94.25 94 MET A C 1
ATOM 788 O O . MET A 1 94 ? 3.443 0.422 -9.665 1.00 94.25 94 MET A O 1
ATOM 792 N N . CYS A 1 95 ? 4.414 2.366 -9.164 1.00 91.12 95 CYS A N 1
ATOM 793 C CA . CYS A 1 95 ? 3.298 2.801 -8.333 1.00 91.12 95 CYS A CA 1
ATOM 794 C C . CYS A 1 95 ? 2.123 3.194 -9.238 1.00 91.12 95 CYS A C 1
ATOM 796 O O . CYS A 1 95 ? 2.296 4.022 -10.125 1.00 91.12 95 CYS A O 1
ATOM 798 N N . PHE A 1 96 ? 0.927 2.644 -9.028 1.00 86.12 96 PHE A N 1
ATOM 799 C CA . PHE A 1 96 ? -0.227 2.988 -9.869 1.00 86.12 96 PHE A CA 1
ATOM 800 C C . PHE A 1 96 ? -0.882 4.327 -9.474 1.00 86.12 96 PHE A C 1
ATOM 802 O O . PHE A 1 96 ? -1.690 4.860 -10.229 1.00 86.12 96 PHE A O 1
ATOM 809 N N . GLU A 1 97 ? -0.529 4.886 -8.310 1.00 85.38 97 GLU A N 1
ATOM 810 C CA . GLU A 1 97 ? -1.044 6.176 -7.826 1.00 85.38 97 GLU A CA 1
ATOM 811 C C . GLU A 1 97 ? -0.245 7.377 -8.366 1.00 85.38 97 GLU A C 1
ATOM 813 O O . GLU A 1 97 ? -0.838 8.402 -8.695 1.00 85.38 97 GLU A O 1
ATOM 818 N N . CYS A 1 98 ? 1.082 7.259 -8.516 1.00 88.12 98 CYS A N 1
ATOM 819 C CA . CYS A 1 98 ? 1.940 8.347 -9.022 1.00 88.12 98 CYS A CA 1
ATOM 820 C C . CYS A 1 98 ? 2.808 7.984 -10.238 1.00 88.12 98 CYS A C 1
ATOM 822 O O . CYS A 1 98 ? 3.510 8.845 -10.766 1.00 88.12 98 CYS A O 1
ATOM 824 N N . PHE A 1 99 ? 2.766 6.731 -10.695 1.00 90.06 99 PHE A N 1
ATOM 825 C CA . PHE A 1 99 ? 3.515 6.213 -11.846 1.00 90.06 99 PHE A CA 1
ATOM 826 C C . PHE A 1 99 ? 5.046 6.219 -11.707 1.00 90.06 99 PHE A C 1
ATOM 828 O O . PHE A 1 99 ? 5.750 6.009 -12.695 1.00 90.06 99 PHE A O 1
ATOM 835 N N . GLU A 1 100 ? 5.586 6.398 -10.497 1.00 92.38 100 GLU A N 1
ATOM 836 C CA . GLU A 1 100 ? 7.022 6.231 -10.255 1.00 92.38 100 GLU A CA 1
ATOM 837 C C . GLU A 1 100 ? 7.460 4.767 -10.400 1.00 92.38 100 GLU A C 1
ATOM 839 O O . GLU A 1 100 ? 6.758 3.843 -9.980 1.00 92.38 100 GLU A O 1
ATOM 844 N N . GLU A 1 101 ? 8.643 4.560 -10.988 1.00 93.81 101 GLU A N 1
ATOM 845 C CA . GLU A 1 101 ? 9.231 3.238 -11.212 1.00 93.81 101 GLU A CA 1
ATOM 846 C C . GLU A 1 101 ? 10.293 2.880 -10.164 1.00 93.81 101 GLU A C 1
ATOM 848 O O . GLU A 1 101 ? 11.158 3.676 -9.799 1.00 93.81 101 GLU A O 1
ATOM 853 N N . PHE A 1 102 ? 10.282 1.615 -9.759 1.00 94.50 102 PHE A N 1
ATOM 854 C CA . PHE A 1 102 ? 11.127 1.029 -8.733 1.00 94.50 102 PHE A CA 1
ATOM 855 C C . PHE A 1 102 ? 11.786 -0.253 -9.242 1.00 94.50 102 PHE A C 1
ATOM 857 O O . PHE A 1 102 ? 11.220 -1.038 -10.007 1.00 94.50 102 PHE A O 1
ATOM 864 N N . LEU A 1 103 ? 13.012 -0.494 -8.778 1.00 92.44 103 LEU A N 1
ATOM 865 C CA . LEU A 1 103 ? 13.799 -1.658 -9.190 1.00 92.44 103 LEU A CA 1
ATOM 866 C C . LEU A 1 103 ? 13.346 -2.958 -8.520 1.00 92.44 103 LEU A C 1
ATOM 868 O O . LEU A 1 103 ? 13.651 -4.037 -9.019 1.00 92.44 103 LEU A O 1
ATOM 872 N N . ASN A 1 104 ? 12.675 -2.874 -7.371 1.00 92.06 104 ASN A N 1
ATOM 873 C CA . ASN A 1 104 ? 12.306 -4.037 -6.576 1.00 92.06 104 ASN A CA 1
ATOM 874 C C . ASN A 1 104 ? 11.061 -3.771 -5.713 1.00 92.06 104 ASN A C 1
ATOM 876 O O . ASN A 1 104 ? 10.662 -2.624 -5.505 1.00 92.06 104 ASN A O 1
ATOM 880 N N . LEU A 1 105 ? 10.488 -4.863 -5.199 1.00 91.19 105 LEU A N 1
ATOM 881 C CA . LEU A 1 105 ? 9.272 -4.866 -4.387 1.00 91.19 105 LEU A CA 1
ATOM 882 C C . LEU A 1 105 ? 9.415 -4.023 -3.114 1.00 91.19 105 LEU A C 1
ATOM 884 O O . LEU A 1 105 ? 8.502 -3.290 -2.752 1.00 91.19 105 LEU A O 1
ATOM 888 N N . ARG A 1 106 ? 10.570 -4.110 -2.445 1.00 90.38 106 ARG A N 1
ATOM 889 C CA . ARG A 1 106 ? 10.802 -3.395 -1.189 1.00 90.38 106 ARG A CA 1
ATOM 890 C C . ARG A 1 106 ? 10.759 -1.886 -1.404 1.00 90.38 106 ARG A C 1
ATOM 892 O O . ARG A 1 106 ? 10.100 -1.187 -0.650 1.00 90.38 106 ARG A O 1
ATOM 899 N N . SER A 1 107 ? 11.384 -1.400 -2.474 1.00 91.50 107 SER A N 1
ATOM 900 C CA . SER A 1 107 ? 11.396 0.025 -2.801 1.00 91.50 107 SER A CA 1
ATOM 901 C C . SER A 1 107 ? 9.999 0.579 -3.095 1.00 91.50 107 SER A C 1
ATOM 903 O O . SER A 1 107 ? 9.700 1.680 -2.645 1.00 91.50 107 SER A O 1
ATOM 905 N N . VAL A 1 108 ? 9.127 -0.168 -3.790 1.00 91.88 108 VAL A N 1
ATOM 906 C CA . VAL A 1 108 ? 7.740 0.288 -4.007 1.00 91.88 108 VAL A CA 1
ATOM 907 C C . VAL A 1 108 ? 6.901 0.199 -2.726 1.00 91.88 108 VAL A C 1
ATOM 909 O O . VAL A 1 108 ? 6.078 1.071 -2.493 1.00 91.88 108 VAL A O 1
ATOM 912 N N . GLN A 1 109 ? 7.132 -0.786 -1.850 1.00 89.19 109 GLN A N 1
ATOM 913 C CA . GLN A 1 109 ? 6.460 -0.868 -0.542 1.00 89.19 109 GLN A CA 1
ATOM 914 C C . GLN A 1 109 ? 6.845 0.292 0.387 1.00 89.19 109 GLN A C 1
ATOM 916 O O . GLN A 1 109 ? 5.973 0.911 0.999 1.00 89.19 109 GLN A O 1
ATOM 921 N N . ASP A 1 110 ? 8.138 0.613 0.464 1.00 87.12 110 ASP A N 1
ATOM 922 C CA . ASP A 1 110 ? 8.630 1.747 1.250 1.00 87.12 110 ASP A CA 1
ATOM 923 C C . ASP A 1 110 ? 8.062 3.064 0.679 1.00 87.12 110 ASP A C 1
ATOM 925 O O . ASP A 1 110 ? 7.609 3.927 1.423 1.00 87.12 110 ASP A O 1
ATOM 929 N N . HIS A 1 111 ? 7.988 3.194 -0.650 1.00 88.56 111 HIS A N 1
ATOM 930 C CA . HIS A 1 111 ? 7.350 4.338 -1.299 1.00 88.56 111 HIS A CA 1
ATOM 931 C C . HIS A 1 111 ? 5.850 4.442 -0.987 1.00 88.56 111 HIS A C 1
ATOM 933 O O . HIS A 1 111 ? 5.396 5.508 -0.585 1.00 88.56 111 HIS A O 1
ATOM 939 N N . LEU A 1 112 ? 5.085 3.353 -1.130 1.00 87.31 112 LEU A N 1
ATOM 940 C CA . LEU A 1 112 ? 3.656 3.319 -0.800 1.00 87.31 112 LEU A CA 1
ATOM 941 C C . LEU A 1 112 ? 3.424 3.755 0.645 1.00 87.31 112 LEU A C 1
ATOM 943 O O . LEU A 1 112 ? 2.631 4.653 0.889 1.00 87.31 112 LEU A O 1
ATOM 947 N N . SER A 1 113 ? 4.172 3.190 1.590 1.00 82.69 113 SER A N 1
ATOM 948 C CA . SER A 1 113 ? 3.977 3.470 3.016 1.00 82.69 113 SER A CA 1
AT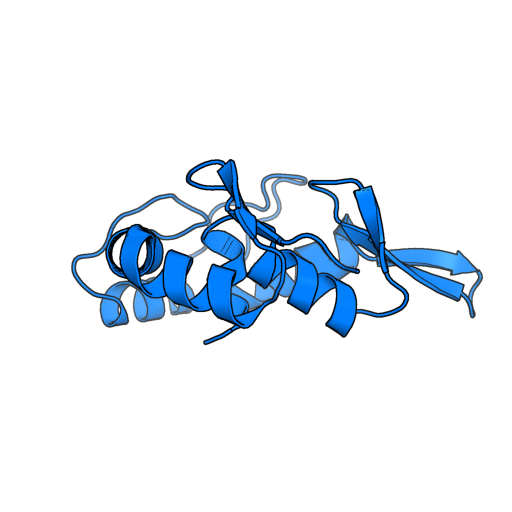OM 949 C C . SER A 1 113 ? 4.379 4.873 3.473 1.00 82.69 113 SER A C 1
ATOM 951 O O . SER A 1 113 ? 3.862 5.346 4.485 1.00 82.69 113 SER A O 1
ATOM 953 N N . LEU A 1 114 ? 5.292 5.536 2.756 1.00 80.75 114 LEU A N 1
ATOM 954 C CA . LEU A 1 114 ? 5.790 6.864 3.120 1.00 80.75 114 LEU A CA 1
ATOM 955 C C . LEU A 1 114 ? 5.179 7.993 2.303 1.00 80.75 114 LEU A C 1
ATOM 957 O O . LEU A 1 114 ? 5.215 9.132 2.756 1.00 80.75 114 LEU A O 1
ATOM 961 N N . GLN A 1 115 ? 4.753 7.728 1.070 1.00 80.31 115 GLN A N 1
ATOM 962 C CA . GLN A 1 115 ? 4.287 8.759 0.143 1.00 80.31 115 GLN A CA 1
ATOM 963 C C . GLN A 1 115 ? 2.787 8.696 -0.077 1.00 80.31 115 GLN A C 1
ATOM 965 O O . GLN A 1 115 ? 2.170 9.732 -0.257 1.00 80.31 115 GLN A O 1
ATOM 970 N N . HIS A 1 116 ? 2.171 7.522 0.008 1.00 81.00 116 HIS A N 1
ATOM 971 C CA . HIS A 1 116 ? 0.740 7.383 -0.234 1.00 81.00 116 HIS A CA 1
ATOM 972 C C . HIS A 1 116 ? -0.033 7.318 1.087 1.00 81.00 116 HIS A C 1
ATOM 974 O O . HIS A 1 116 ? 0.555 7.166 2.156 1.00 81.00 116 HIS A O 1
ATOM 980 N N . GLY A 1 117 ? -1.350 7.532 1.014 1.00 70.69 117 GLY A N 1
ATOM 981 C CA . GLY A 1 117 ? -2.205 7.811 2.176 1.00 70.69 117 GLY A CA 1
ATOM 982 C C . GLY A 1 117 ? -2.245 6.717 3.250 1.00 70.69 117 GLY A C 1
ATOM 983 O O . GLY A 1 117 ? -1.608 5.666 3.147 1.00 70.69 117 GLY A O 1
ATOM 984 N N . ALA A 1 118 ? -3.071 6.949 4.275 1.00 65.19 118 ALA A N 1
ATOM 985 C CA . ALA A 1 118 ? -3.189 6.108 5.475 1.00 65.19 118 ALA A CA 1
ATOM 986 C C . ALA A 1 118 ? -3.271 4.588 5.227 1.00 65.19 118 ALA A C 1
ATOM 988 O O . ALA A 1 118 ? -2.814 3.799 6.057 1.00 65.19 118 ALA A O 1
ATOM 989 N N . MET A 1 119 ? -3.801 4.170 4.072 1.00 72.94 119 MET A N 1
ATOM 990 C CA . MET A 1 119 ? -3.831 2.773 3.641 1.00 72.94 119 MET A CA 1
ATOM 991 C C . MET A 1 119 ? -2.492 2.070 3.754 1.00 72.94 119 MET A C 1
ATOM 993 O O . MET A 1 119 ? -2.402 0.981 4.323 1.00 72.94 119 MET A O 1
ATOM 997 N N . TRP A 1 120 ? -1.457 2.693 3.220 1.00 77.94 120 TRP A N 1
ATOM 998 C CA . TRP A 1 120 ? -0.163 2.058 3.064 1.00 77.94 120 TRP A CA 1
ATOM 999 C C . TRP A 1 120 ? 0.721 2.238 4.291 1.00 77.94 120 TRP A C 1
ATOM 1001 O O . TRP A 1 120 ? 1.650 1.458 4.484 1.00 77.94 120 TRP A O 1
ATOM 1011 N N . PHE A 1 121 ? 0.409 3.205 5.158 1.00 68.94 121 PHE A N 1
ATOM 1012 C CA . PHE A 1 121 ? 1.138 3.417 6.408 1.00 68.94 121 PHE A CA 1
ATOM 1013 C C . PHE A 1 121 ? 1.086 2.185 7.324 1.00 68.94 121 PHE A C 1
ATOM 1015 O O . PHE A 1 121 ? 2.043 1.885 8.035 1.00 68.94 121 PHE A O 1
ATOM 1022 N N . THR A 1 122 ? 0.001 1.409 7.247 1.00 65.00 122 THR A N 1
ATOM 1023 C CA . THR A 1 122 ? -0.131 0.132 7.967 1.00 65.00 122 THR A CA 1
ATOM 1024 C C . THR A 1 122 ? 0.925 -0.910 7.579 1.00 65.00 122 THR A C 1
ATOM 1026 O O . THR A 1 122 ? 1.154 -1.835 8.348 1.00 65.00 122 THR A O 1
ATOM 1029 N N . LEU A 1 123 ? 1.622 -0.759 6.444 1.00 67.25 123 LEU A N 1
ATOM 1030 C CA . LEU A 1 123 ? 2.735 -1.634 6.052 1.00 67.25 123 LEU A CA 1
ATOM 1031 C C . LEU A 1 123 ? 4.002 -1.443 6.905 1.00 67.25 123 LEU A C 1
ATOM 1033 O O . LEU A 1 123 ? 4.925 -2.250 6.799 1.00 67.25 123 LEU A O 1
ATOM 1037 N N . LEU A 1 124 ? 4.070 -0.382 7.717 1.00 63.25 124 LEU A N 1
ATOM 1038 C CA . LEU A 1 124 ? 5.175 -0.120 8.648 1.00 63.25 124 LEU A CA 1
ATOM 1039 C C . LEU A 1 124 ? 4.944 -0.716 10.050 1.00 63.25 124 LEU A C 1
ATOM 1041 O O . LEU A 1 124 ? 5.834 -0.596 10.896 1.00 63.25 124 LEU A O 1
ATOM 1045 N N . LEU A 1 125 ? 3.774 -1.320 10.301 1.00 57.94 125 LEU A N 1
ATOM 1046 C CA . LEU A 1 125 ? 3.361 -1.921 11.578 1.00 57.94 125 LEU A CA 1
ATOM 1047 C C . LEU A 1 125 ? 3.428 -3.454 11.524 1.00 57.94 125 LEU A C 1
ATOM 1049 O O . LEU A 1 125 ? 3.835 -4.045 12.550 1.00 57.94 125 LEU A O 1
#

pLDDT: mean 81.31, std 9.08, range [55.22, 94.5]

Sequence (125 aa):
MYIYYCWECHFIYFNQDDILEHFRGAHYDECLRICPVCLEQFDSIGELLLHQKTAAHSGCNLCGETFPYFSSHVAHYLDVHCRVIRRPDDIRYMCFECFEEFLNLRSVQDHLSLQHGAMWFTLLL

Secondary structure (DSSP, 8-state):
---EE-TTT--EESSHHHHHHHHHHHTHHHHTTB-TTT--B-SSHHHHHHHHHHS-B---TTT---BSSHHHHHHHIIIIIIEEEEETTEEEEE-TTT--EESSHHHHHHHHHHHS-HHHHGGG-

Organism: Echinococcus multilocularis (NCBI:txid6211)

Radius of gyration: 15.14 Å; chains: 1; bounding box: 33×32×39 Å

InterPro domains:
  IPR013087 Zinc finger C2H2-type [PS00028] (6-27)
  IPR013087 Zinc finger C2H2-type [PS00028] (35-57)
  IPR013087 Zinc finger C2H2-type [PS00028] (95-116)
  IPR013087 Zinc finger C2H2-type [SM00355] (4-27)
  IPR013087 Zinc finger C2H2-type [SM00355] (33-57)
  IPR013087 Zinc finger C2H2-type [SM00355] (58-81)
  IPR013087 Zinc finger C2H2-type [SM00355] (93-116)

Foldseek 3Di:
DDWFAAPVPGDIDDDQVVLVVCCVVPPVVPLLQAQPQPRDGHPDNVVSVVCQQQPFGAADPVPRDTHRHLVVSVVCCFVPVFWDDPDPPQIWGADNVPRDIGRDSVVVLVCCCGHPHSSSVVVVD